Protein AF-A0A6L7QNF4-F1 (afdb_monomer_lite)

pLDDT: mean 81.64, std 12.86, range [49.91, 98.38]

Foldseek 3Di:
DVVVVVVVVVVVVVVVVVVVVCVVVVVVVCVPPVVPDDDPPPPPPPPDDPPDPDDPVSVVVVVVVVVVLVVDDPVRNVVVDDDPPPVVVVVPPDPDPPDDDDDPDD

Sequence (106 aa):
MKRVSIYLLGAVIIVAAIFVYLFFRPDIAARVFFAAAPSPVEMNLRHVYNVPAADKKTVAIVAAANLFIDSLDDNQRQAATYRFTDNAQRSNWSNFPEGMVPRGGV

Secondary structure (DSSP, 8-state):
-HHHHHHHHHHHHHHHHHHHHHHT-HHHHHHHHS------------S----PPPPHHHHHHHHHHHHHHHTS-HHHHHHH---TT-HHHHTT---S-SS-PPPS--

Structure (mmCIF, N/CA/C/O backbone):
data_AF-A0A6L7QNF4-F1
#
_entry.id   AF-A0A6L7QNF4-F1
#
loop_
_atom_site.group_PDB
_atom_site.id
_atom_site.type_symbol
_atom_site.label_atom_id
_atom_site.label_alt_id
_atom_site.label_comp_id
_atom_site.label_asym_id
_atom_site.label_entity_id
_atom_site.label_seq_id
_atom_site.pdbx_PDB_ins_code
_atom_site.Cartn_x
_atom_site.Cartn_y
_atom_site.Cartn_z
_atom_site.occupancy
_atom_site.B_iso_or_equiv
_atom_site.auth_seq_id
_atom_site.auth_comp_id
_atom_site.auth_asym_id
_atom_site.auth_atom_id
_atom_site.pdbx_PDB_model_num
ATOM 1 N N . MET A 1 1 ? 35.790 -1.854 -67.274 1.00 57.72 1 MET A N 1
ATOM 2 C CA . MET A 1 1 ? 35.450 -0.571 -66.609 1.00 57.72 1 MET A CA 1
ATOM 3 C C . MET A 1 1 ? 33.945 -0.322 -66.447 1.00 57.72 1 MET A C 1
ATOM 5 O O . MET A 1 1 ? 33.529 -0.085 -65.324 1.00 57.72 1 MET A O 1
ATOM 9 N N . LYS A 1 2 ? 33.099 -0.426 -67.489 1.00 57.25 2 LYS A N 1
ATOM 10 C CA . LYS A 1 2 ? 31.652 -0.099 -67.386 1.00 57.25 2 LYS A CA 1
ATOM 11 C C . LYS A 1 2 ? 30.849 -0.969 -66.398 1.00 57.25 2 LYS A C 1
ATOM 13 O O . LYS A 1 2 ? 30.016 -0.449 -65.674 1.00 57.25 2 LYS A O 1
ATOM 18 N N . ARG A 1 3 ? 31.135 -2.275 -66.307 1.00 57.88 3 ARG A N 1
ATOM 19 C CA . ARG A 1 3 ? 30.440 -3.193 -65.377 1.00 57.88 3 ARG A CA 1
ATOM 20 C C . ARG A 1 3 ? 30.730 -2.884 -63.904 1.00 57.88 3 ARG A C 1
ATOM 22 O O . ARG A 1 3 ? 29.804 -2.807 -63.115 1.00 57.88 3 ARG A O 1
ATOM 29 N N . VAL A 1 4 ? 31.994 -2.622 -63.560 1.00 62.44 4 VAL A N 1
ATOM 30 C CA . VAL A 1 4 ? 32.410 -2.221 -62.200 1.00 62.44 4 VAL A CA 1
ATOM 31 C C . VAL A 1 4 ? 31.733 -0.908 -61.783 1.00 62.44 4 VAL A C 1
ATOM 33 O O . VAL A 1 4 ? 31.276 -0.786 -60.654 1.00 62.44 4 VAL A O 1
ATOM 36 N N . SER A 1 5 ? 31.579 0.035 -62.718 1.00 69.31 5 SER A N 1
ATOM 37 C CA . SER A 1 5 ? 30.868 1.300 -62.490 1.00 69.31 5 SER A CA 1
ATOM 38 C C . SER A 1 5 ? 29.359 1.120 -62.261 1.00 69.31 5 SER A C 1
ATOM 40 O O . SER A 1 5 ? 28.803 1.807 -61.411 1.00 69.31 5 SER A O 1
ATOM 42 N N . ILE A 1 6 ? 28.708 0.172 -62.943 1.00 74.69 6 ILE A N 1
ATOM 43 C CA . ILE A 1 6 ? 27.282 -0.140 -62.732 1.00 74.69 6 ILE A CA 1
ATOM 44 C C . ILE A 1 6 ? 27.056 -0.786 -61.359 1.00 74.69 6 ILE A C 1
ATOM 46 O O . ILE A 1 6 ? 26.113 -0.421 -60.662 1.00 74.69 6 ILE A O 1
ATOM 50 N N . TYR A 1 7 ? 27.938 -1.696 -60.934 1.00 78.44 7 TYR A N 1
ATOM 51 C CA . TYR A 1 7 ? 27.847 -2.306 -59.604 1.00 78.44 7 TYR A CA 1
ATOM 52 C C .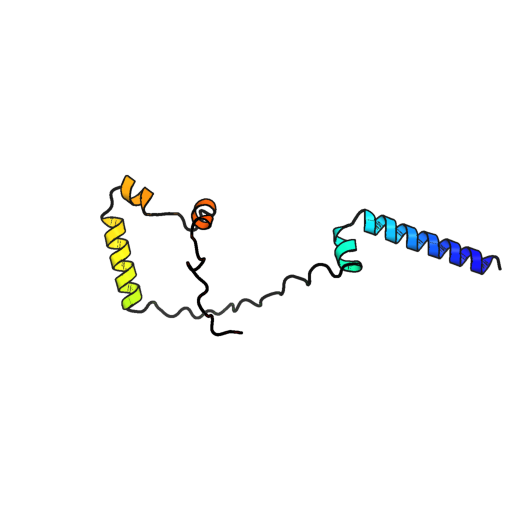 TYR A 1 7 ? 28.099 -1.295 -58.480 1.00 78.44 7 TYR A C 1
ATOM 54 O O . TYR A 1 7 ? 27.387 -1.312 -57.480 1.00 78.44 7 TYR A O 1
ATOM 62 N N . LEU A 1 8 ? 29.054 -0.378 -58.665 1.00 78.38 8 LEU A N 1
ATOM 63 C CA . LEU A 1 8 ? 29.293 0.724 -57.729 1.00 78.38 8 LEU A CA 1
ATOM 64 C C . LEU A 1 8 ? 28.082 1.657 -57.626 1.00 78.38 8 LEU A C 1
ATOM 66 O O . LEU A 1 8 ? 27.674 2.002 -56.522 1.00 78.38 8 LEU A O 1
ATOM 70 N N . LEU A 1 9 ? 27.470 2.018 -58.756 1.00 79.75 9 LEU A N 1
ATOM 71 C CA . LEU A 1 9 ? 26.273 2.859 -58.768 1.00 79.75 9 LEU A CA 1
ATOM 72 C C . LEU A 1 9 ? 25.091 2.166 -58.069 1.00 79.75 9 LEU A C 1
ATOM 74 O O . LEU A 1 9 ? 24.401 2.788 -57.265 1.00 79.75 9 LEU A O 1
ATOM 78 N N . GLY A 1 10 ? 24.900 0.867 -58.316 1.00 83.38 10 GLY A N 1
ATOM 79 C CA . GLY A 1 10 ? 23.884 0.065 -57.631 1.00 83.38 10 GLY A CA 1
ATOM 80 C C . GLY A 1 10 ? 24.110 -0.008 -56.119 1.00 83.38 10 GLY A C 1
ATOM 81 O O . GLY A 1 10 ? 23.170 0.178 -55.349 1.00 83.38 10 GLY A O 1
ATOM 82 N N . ALA A 1 11 ? 25.357 -0.197 -55.681 1.00 84.50 11 ALA A N 1
ATOM 83 C CA . ALA A 1 11 ? 25.702 -0.223 -54.261 1.00 84.50 11 ALA A CA 1
ATOM 84 C C . ALA A 1 11 ? 25.420 1.122 -53.570 1.00 84.50 11 ALA A C 1
ATOM 86 O O . ALA A 1 11 ? 24.855 1.142 -52.478 1.00 84.50 11 ALA A O 1
ATOM 87 N N . VAL A 1 12 ? 25.739 2.246 -54.220 1.00 87.69 12 VAL A N 1
ATOM 88 C CA . VAL A 1 12 ? 25.469 3.590 -53.679 1.00 87.69 12 VAL A CA 1
ATOM 89 C C . VAL A 1 12 ? 23.969 3.833 -53.508 1.00 87.69 12 VAL A C 1
ATOM 91 O O . VAL A 1 12 ? 23.553 4.353 -52.474 1.00 87.69 12 VAL A O 1
ATOM 94 N N . ILE A 1 13 ? 23.148 3.413 -54.473 1.00 89.44 13 ILE A N 1
ATOM 95 C CA . ILE A 1 13 ? 21.685 3.555 -54.391 1.00 89.44 13 ILE A CA 1
ATOM 96 C C . ILE A 1 13 ? 21.123 2.736 -53.224 1.00 89.44 13 ILE A C 1
ATOM 98 O O . ILE A 1 13 ? 20.284 3.233 -52.474 1.00 89.44 13 ILE A O 1
ATOM 102 N N . ILE A 1 14 ? 21.608 1.508 -53.035 1.00 89.56 14 ILE A N 1
ATOM 103 C CA . ILE A 1 14 ? 21.170 0.641 -51.934 1.00 89.56 14 ILE A CA 1
ATOM 104 C C . ILE A 1 14 ? 21.540 1.261 -50.583 1.00 89.56 14 ILE A C 1
ATOM 106 O O . ILE A 1 14 ? 20.695 1.342 -49.694 1.00 89.56 14 ILE A O 1
ATOM 110 N N . VAL A 1 15 ? 22.771 1.754 -50.437 1.00 88.31 15 VAL A N 1
ATOM 111 C CA . VAL A 1 15 ? 23.215 2.416 -49.202 1.00 88.31 15 VAL A CA 1
ATOM 112 C C . VAL A 1 15 ? 22.381 3.670 -48.930 1.00 88.31 15 VAL A C 1
ATOM 114 O O . VAL A 1 15 ? 21.894 3.844 -47.815 1.00 88.31 15 VAL A O 1
ATOM 117 N N . ALA A 1 16 ? 22.135 4.506 -49.942 1.00 90.12 16 ALA A N 1
ATOM 118 C CA . ALA A 1 16 ? 21.300 5.696 -49.797 1.00 90.12 16 ALA A CA 1
ATOM 119 C C . ALA A 1 16 ? 19.858 5.351 -49.382 1.00 90.12 16 ALA A C 1
ATOM 121 O O . ALA A 1 16 ? 19.308 5.992 -48.489 1.00 90.12 16 ALA A O 1
ATOM 122 N N . ALA A 1 17 ? 19.264 4.306 -49.965 1.00 91.62 17 ALA A N 1
ATOM 123 C CA . ALA A 1 17 ? 17.927 3.843 -49.597 1.00 91.62 17 ALA A CA 1
ATOM 124 C C . ALA A 1 17 ? 17.862 3.342 -48.143 1.00 91.62 17 ALA A C 1
ATOM 126 O O . ALA A 1 17 ? 16.904 3.650 -47.433 1.00 91.62 17 ALA A O 1
ATOM 127 N N . ILE A 1 18 ? 18.897 2.634 -47.675 1.00 89.19 18 ILE A N 1
ATOM 128 C CA . ILE A 1 18 ? 19.015 2.202 -46.274 1.00 89.19 18 ILE A CA 1
ATOM 129 C C . ILE A 1 18 ? 19.091 3.420 -45.345 1.00 89.19 18 ILE A C 1
ATOM 131 O O . ILE A 1 18 ? 18.381 3.467 -44.342 1.00 89.19 18 ILE A O 1
ATOM 135 N N . PHE A 1 19 ? 19.891 4.432 -45.690 1.00 86.62 19 PHE A N 1
ATOM 136 C CA . PHE A 1 19 ? 19.995 5.657 -44.894 1.00 86.62 19 PHE A CA 1
ATOM 137 C C . PHE A 1 19 ? 18.677 6.435 -44.831 1.00 86.62 19 PHE A C 1
ATOM 139 O O . PHE A 1 19 ? 18.282 6.864 -43.748 1.00 86.62 19 PHE A O 1
ATOM 146 N N . VAL A 1 20 ? 17.962 6.571 -45.952 1.00 90.69 20 VAL A N 1
ATOM 147 C CA . VAL A 1 20 ? 16.639 7.216 -45.979 1.00 90.69 20 VAL A CA 1
ATOM 148 C C . VAL A 1 20 ? 15.640 6.437 -45.121 1.00 90.69 20 VAL A C 1
ATOM 150 O O . VAL A 1 20 ? 14.937 7.031 -44.307 1.00 90.69 20 VAL A O 1
ATOM 153 N N . TYR A 1 21 ? 15.606 5.108 -45.237 1.00 87.50 21 TYR A N 1
ATOM 154 C CA . TYR A 1 21 ? 14.723 4.273 -44.423 1.00 87.50 21 TYR A CA 1
ATOM 155 C C . TYR A 1 21 ? 15.003 4.422 -42.919 1.00 87.50 21 TYR A C 1
ATOM 157 O O . TYR A 1 21 ? 14.071 4.568 -42.129 1.00 87.50 21 TYR A O 1
ATOM 165 N N . LEU A 1 22 ? 16.279 4.444 -42.521 1.00 85.38 22 LEU A N 1
ATOM 166 C CA . LEU A 1 22 ? 16.684 4.617 -41.123 1.00 85.38 22 LEU A CA 1
ATOM 167 C C . LEU A 1 22 ? 16.416 6.040 -40.605 1.00 85.38 22 LEU A C 1
ATOM 169 O O . LEU A 1 22 ? 16.052 6.193 -39.442 1.00 85.38 22 LEU A O 1
ATOM 173 N N . PHE A 1 23 ? 16.500 7.068 -41.456 1.00 84.94 23 PHE A N 1
ATOM 174 C CA . PHE A 1 23 ? 16.145 8.446 -41.095 1.00 84.94 23 PHE A CA 1
ATOM 175 C C . PHE A 1 23 ? 14.664 8.586 -40.704 1.00 84.94 23 PHE A C 1
ATOM 177 O O . PHE A 1 23 ? 14.344 9.243 -39.716 1.00 84.94 23 PHE A O 1
ATOM 184 N N . PHE A 1 24 ? 13.759 7.916 -41.425 1.00 87.31 24 PHE A N 1
ATOM 185 C CA . PHE A 1 24 ? 12.324 7.899 -41.099 1.00 87.31 24 PHE A CA 1
ATOM 186 C C . PHE A 1 24 ? 11.943 6.873 -40.012 1.00 87.31 24 PHE A C 1
ATOM 188 O O . PHE A 1 24 ? 10.784 6.819 -39.599 1.00 87.31 24 PHE A O 1
ATOM 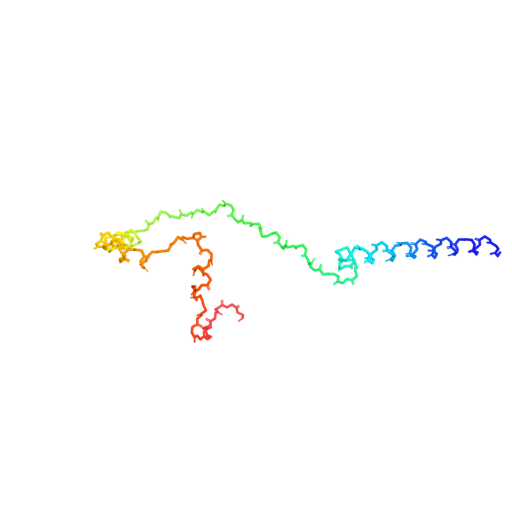195 N N . ARG A 1 25 ? 12.899 6.069 -39.525 1.00 84.56 25 ARG A N 1
ATOM 196 C CA . ARG A 1 25 ? 12.719 5.058 -38.468 1.00 84.56 25 ARG A CA 1
ATOM 197 C C . ARG A 1 25 ? 13.736 5.259 -37.341 1.00 84.56 25 ARG A C 1
ATOM 199 O O . ARG A 1 25 ? 14.635 4.428 -37.166 1.00 84.56 25 ARG A O 1
ATOM 206 N N . PRO A 1 26 ? 13.602 6.346 -36.553 1.00 76.62 26 PRO A N 1
ATOM 207 C CA . PRO A 1 26 ? 14.540 6.662 -35.476 1.00 76.62 26 PRO A CA 1
ATOM 208 C C . PRO A 1 26 ? 14.606 5.558 -34.407 1.00 76.62 26 PRO A C 1
ATOM 210 O O . PRO A 1 26 ? 15.644 5.388 -33.773 1.00 76.62 26 PRO A O 1
ATOM 213 N N . ASP A 1 27 ? 13.544 4.758 -34.255 1.00 77.00 27 ASP A N 1
ATOM 214 C CA . ASP A 1 27 ? 13.487 3.573 -33.392 1.00 77.00 27 ASP A CA 1
ATOM 215 C C . ASP A 1 27 ? 14.481 2.479 -33.814 1.00 77.00 27 ASP A C 1
ATOM 217 O O . ASP A 1 27 ? 15.156 1.882 -32.975 1.00 77.00 27 ASP A O 1
ATOM 221 N N . ILE A 1 28 ? 14.596 2.229 -35.119 1.00 76.81 28 ILE A N 1
ATOM 222 C CA . ILE A 1 28 ? 15.525 1.242 -35.676 1.00 76.81 28 ILE A CA 1
ATOM 223 C C . ILE A 1 28 ? 16.933 1.838 -35.740 1.00 76.81 28 ILE A C 1
ATOM 225 O O . ILE A 1 28 ? 17.892 1.168 -35.359 1.00 76.81 28 ILE A O 1
ATOM 229 N N . ALA A 1 29 ? 17.069 3.100 -36.158 1.00 79.44 29 ALA A N 1
ATOM 230 C CA . ALA A 1 29 ? 18.358 3.789 -36.207 1.00 79.44 29 ALA A CA 1
ATOM 231 C C . ALA A 1 29 ? 19.045 3.845 -34.831 1.00 79.44 29 ALA A C 1
ATOM 233 O O . ALA A 1 29 ? 20.243 3.577 -34.737 1.00 79.44 29 ALA A O 1
ATOM 234 N N . ALA A 1 30 ? 18.293 4.102 -33.755 1.00 74.88 30 ALA A N 1
ATOM 235 C CA . ALA A 1 30 ? 18.806 4.075 -32.384 1.00 74.88 30 ALA A CA 1
ATOM 236 C C . ALA A 1 30 ? 19.367 2.696 -31.982 1.00 74.88 30 ALA A C 1
ATOM 238 O O . ALA A 1 30 ? 20.410 2.609 -31.332 1.00 74.88 30 ALA A O 1
ATOM 239 N N . ARG A 1 31 ? 18.717 1.610 -32.420 1.00 72.81 31 ARG A N 1
ATOM 240 C CA . ARG A 1 31 ? 19.153 0.228 -32.150 1.00 72.81 31 ARG A CA 1
ATOM 241 C C . ARG A 1 31 ? 20.375 -0.177 -32.973 1.00 72.81 31 ARG A C 1
ATOM 243 O O . ARG A 1 31 ? 21.265 -0.834 -32.447 1.00 72.81 31 ARG A O 1
ATOM 250 N N . VAL A 1 32 ? 20.415 0.213 -34.249 1.00 72.88 32 VAL A N 1
ATOM 251 C CA . VAL A 1 32 ? 21.475 -0.170 -35.199 1.00 72.88 32 VAL A CA 1
ATOM 252 C C . VAL A 1 32 ? 22.762 0.627 -34.978 1.00 72.88 32 VAL A C 1
ATOM 254 O O . VAL A 1 32 ? 23.842 0.048 -35.037 1.00 72.88 32 VAL A O 1
ATOM 257 N N . PHE A 1 33 ? 22.668 1.935 -34.717 1.00 72.75 33 PHE A N 1
ATOM 258 C CA . PHE A 1 33 ? 23.845 2.813 -34.651 1.00 72.75 33 PHE A CA 1
ATOM 259 C C . PHE A 1 33 ? 24.306 3.151 -33.234 1.00 72.75 33 PHE A C 1
ATOM 261 O O . PHE A 1 33 ? 25.494 3.381 -33.029 1.00 72.75 33 PHE A O 1
ATOM 268 N N . PHE A 1 34 ? 23.393 3.196 -32.262 1.00 68.06 34 PHE A N 1
ATOM 269 C CA . PHE A 1 34 ? 23.695 3.721 -30.925 1.00 68.06 34 PHE A CA 1
ATOM 270 C C . PHE A 1 34 ? 23.633 2.666 -29.819 1.00 68.06 34 PHE A C 1
ATOM 272 O O . PHE A 1 34 ? 23.785 3.020 -28.653 1.00 68.06 34 PHE A O 1
ATOM 279 N N . ALA A 1 35 ? 23.393 1.390 -30.162 1.00 64.62 35 ALA A N 1
ATOM 280 C CA . ALA A 1 35 ? 23.160 0.307 -29.198 1.00 64.62 35 ALA A CA 1
ATOM 281 C C . ALA A 1 35 ? 22.169 0.715 -28.083 1.00 64.62 35 ALA A C 1
ATOM 283 O O . ALA A 1 35 ? 22.279 0.282 -26.934 1.00 64.62 35 ALA A O 1
ATOM 284 N N . ALA A 1 36 ? 21.229 1.610 -28.411 1.00 61.38 36 ALA A N 1
ATOM 285 C CA . ALA A 1 36 ? 20.390 2.256 -27.423 1.00 61.38 36 ALA A CA 1
ATOM 286 C C . ALA A 1 36 ? 19.295 1.287 -26.971 1.00 61.38 36 ALA A C 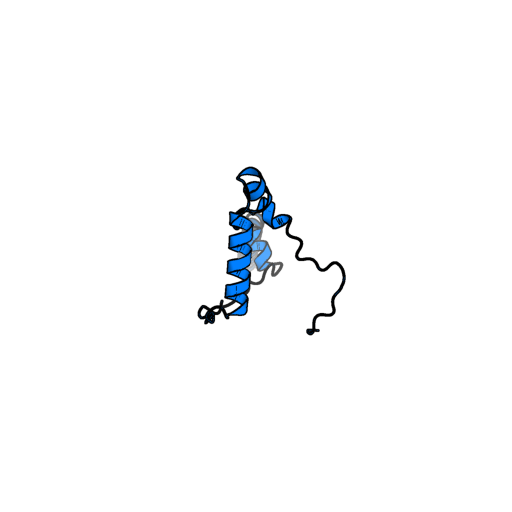1
ATOM 288 O O . ALA A 1 36 ? 18.429 0.887 -27.751 1.00 61.38 36 ALA A O 1
ATOM 289 N N . ALA A 1 37 ? 19.378 0.990 -25.674 1.00 56.72 37 ALA A N 1
ATOM 290 C CA . ALA A 1 37 ? 18.620 0.045 -24.870 1.00 56.72 37 ALA A CA 1
ATOM 291 C C . ALA A 1 37 ? 18.968 -1.431 -25.150 1.00 56.72 37 ALA A C 1
ATOM 293 O O . ALA A 1 37 ? 18.501 -1.987 -26.149 1.00 56.72 37 ALA A O 1
ATOM 294 N N . PRO A 1 38 ? 19.689 -2.128 -24.237 1.00 57.56 38 PRO A N 1
ATOM 295 C CA . PRO A 1 38 ? 19.428 -3.556 -24.097 1.00 57.56 38 PRO A CA 1
ATOM 296 C C . PRO A 1 38 ? 17.909 -3.733 -23.997 1.00 57.56 38 PRO A C 1
ATOM 298 O O . PRO A 1 38 ? 17.227 -2.913 -23.370 1.00 57.56 38 PRO A O 1
ATOM 301 N N . SER A 1 39 ? 17.371 -4.778 -24.631 1.00 61.12 39 SER A N 1
ATOM 302 C CA . SER A 1 39 ? 16.022 -5.247 -24.311 1.00 61.12 39 SER A CA 1
ATOM 303 C C . SER A 1 39 ? 15.864 -5.187 -22.791 1.00 61.12 39 SER A C 1
ATOM 305 O O . SER A 1 39 ? 16.809 -5.623 -22.116 1.00 61.12 39 SER A O 1
ATOM 307 N N . PRO A 1 40 ? 14.765 -4.617 -22.250 1.00 60.72 40 PRO A N 1
ATOM 308 C CA . PRO A 1 40 ? 14.532 -4.615 -20.813 1.00 60.72 40 PRO A CA 1
ATOM 309 C C . PRO A 1 40 ? 14.912 -5.990 -20.295 1.00 60.72 40 PRO A C 1
ATOM 311 O O . PRO A 1 40 ? 14.442 -6.980 -20.857 1.00 60.72 40 PRO A O 1
ATOM 314 N N . VAL A 1 41 ? 15.856 -6.054 -19.352 1.00 67.88 41 VAL A N 1
ATOM 315 C CA . VAL A 1 41 ? 16.273 -7.337 -18.791 1.00 67.88 41 VAL A CA 1
ATOM 316 C C . VAL A 1 41 ? 14.987 -7.996 -18.330 1.00 67.88 41 VAL A C 1
ATOM 318 O O . VAL A 1 41 ? 14.326 -7.472 -17.431 1.00 67.88 41 VAL A O 1
ATOM 321 N N . GLU A 1 42 ? 14.590 -9.078 -19.001 1.00 63.62 42 GLU A N 1
ATOM 322 C CA . GLU A 1 42 ? 13.461 -9.884 -18.575 1.00 63.62 42 GLU A CA 1
ATOM 323 C C . GLU A 1 42 ? 13.861 -10.454 -17.222 1.00 63.62 42 GLU A C 1
ATOM 325 O O . GLU A 1 42 ? 14.565 -11.457 -17.105 1.00 63.62 42 GLU A O 1
ATOM 330 N N . MET A 1 43 ? 13.481 -9.741 -16.165 1.00 62.12 43 MET A N 1
ATOM 331 C CA . MET A 1 43 ? 13.569 -10.259 -14.821 1.00 62.12 43 MET A CA 1
ATOM 332 C C . MET A 1 43 ? 12.593 -11.419 -14.795 1.00 62.12 43 MET A C 1
ATOM 334 O O . MET A 1 43 ? 11.381 -11.214 -14.834 1.00 62.12 43 MET A O 1
ATOM 338 N N . ASN A 1 44 ? 13.124 -12.638 -14.781 1.00 66.75 44 ASN A N 1
ATOM 339 C CA . ASN A 1 44 ? 12.327 -13.828 -14.566 1.00 66.75 44 ASN A CA 1
ATOM 340 C C . ASN A 1 44 ? 11.759 -13.717 -13.147 1.00 66.75 44 ASN A C 1
ATOM 342 O O . ASN A 1 44 ? 12.423 -14.054 -12.162 1.00 66.75 44 ASN A O 1
ATOM 346 N N . LEU A 1 45 ? 10.580 -13.097 -13.036 1.00 70.31 45 LEU A N 1
ATOM 347 C CA . LEU A 1 45 ? 9.906 -12.891 -11.768 1.00 70.31 45 LEU A CA 1
ATOM 348 C C . LEU A 1 45 ? 9.754 -14.275 -11.150 1.00 70.31 45 LEU A C 1
ATOM 350 O O . LEU A 1 45 ? 9.274 -15.206 -11.793 1.00 70.31 45 LEU A O 1
ATOM 354 N N . ARG A 1 46 ? 10.212 -14.457 -9.914 1.00 69.00 46 ARG A N 1
ATOM 355 C CA . ARG A 1 46 ? 10.006 -15.725 -9.221 1.00 69.00 46 ARG A CA 1
ATOM 356 C C . ARG A 1 46 ? 8.500 -15.867 -8.991 1.00 69.00 46 ARG A C 1
ATOM 358 O O . ARG A 1 46 ? 7.961 -15.293 -8.055 1.00 69.00 46 ARG A O 1
ATOM 365 N N . HIS A 1 47 ? 7.833 -16.633 -9.849 1.00 68.81 47 HIS A N 1
ATOM 366 C CA . HIS A 1 47 ? 6.380 -16.850 -9.828 1.00 68.81 47 HIS A CA 1
ATOM 367 C C . HIS A 1 47 ? 5.909 -17.624 -8.587 1.00 68.81 47 HIS A C 1
ATOM 369 O O . HIS A 1 47 ? 4.715 -17.734 -8.332 1.00 68.81 47 HIS A O 1
ATOM 375 N N . VAL A 1 48 ? 6.849 -18.147 -7.800 1.00 64.12 48 VAL A N 1
ATOM 376 C CA . VAL A 1 48 ? 6.584 -18.903 -6.580 1.00 64.12 48 VAL A CA 1
ATOM 377 C C . VAL A 1 48 ? 7.157 -18.131 -5.396 1.00 64.12 48 VAL A C 1
ATOM 379 O O . VAL A 1 48 ? 8.190 -18.484 -4.825 1.00 64.12 48 VAL A O 1
ATOM 382 N N . TYR A 1 49 ? 6.508 -17.022 -5.049 1.00 70.44 49 TYR A N 1
ATOM 383 C CA . TYR A 1 49 ? 6.643 -16.482 -3.703 1.00 70.44 49 TYR A CA 1
ATOM 384 C C . TYR A 1 49 ? 5.766 -17.334 -2.788 1.00 70.44 49 TYR A C 1
ATOM 386 O O . TYR A 1 49 ? 4.543 -17.220 -2.807 1.00 70.44 49 TYR A O 1
ATOM 394 N N . ASN A 1 50 ? 6.389 -18.211 -1.998 1.00 78.69 50 ASN A N 1
ATOM 395 C CA . ASN A 1 50 ? 5.702 -18.817 -0.864 1.00 78.69 50 ASN A CA 1
ATOM 396 C C . ASN A 1 50 ? 5.526 -17.722 0.189 1.00 78.69 50 ASN A C 1
ATOM 398 O O . ASN A 1 50 ? 6.451 -17.446 0.953 1.00 78.69 50 ASN A O 1
ATOM 402 N N . VAL A 1 51 ? 4.386 -17.035 0.155 1.00 81.38 51 VAL A N 1
ATOM 403 C CA . VAL A 1 51 ? 4.042 -16.035 1.164 1.00 81.38 51 VAL A CA 1
ATOM 404 C C . VAL A 1 51 ? 3.695 -16.806 2.436 1.00 81.38 51 VAL A C 1
ATOM 406 O O . VAL A 1 51 ? 2.682 -17.508 2.448 1.00 81.38 51 VAL A O 1
ATOM 409 N N . PRO A 1 52 ? 4.529 -16.746 3.490 1.00 84.88 52 PRO A N 1
ATOM 410 C CA . PRO A 1 52 ? 4.206 -17.428 4.730 1.00 84.88 52 PRO A CA 1
ATOM 411 C C . PRO A 1 52 ? 2.916 -16.838 5.303 1.00 84.88 52 PRO A C 1
ATOM 413 O O . PRO A 1 52 ? 2.611 -15.660 5.099 1.00 84.88 52 PRO A O 1
ATOM 416 N N . ALA A 1 53 ? 2.163 -17.654 6.040 1.00 90.50 53 ALA A N 1
ATOM 417 C CA . ALA A 1 53 ? 1.033 -17.141 6.799 1.00 90.50 53 ALA A CA 1
ATOM 418 C C . ALA A 1 53 ? 1.499 -15.995 7.712 1.00 90.50 53 ALA A C 1
ATOM 420 O O . ALA A 1 53 ? 2.598 -16.045 8.272 1.00 90.50 53 ALA A O 1
ATOM 421 N N . ALA A 1 54 ? 0.656 -14.970 7.854 1.00 92.88 54 ALA A N 1
ATOM 422 C CA . ALA A 1 54 ? 0.925 -13.863 8.759 1.00 92.88 54 ALA A CA 1
ATOM 423 C C . ALA A 1 54 ? 1.169 -14.395 10.177 1.00 92.88 54 ALA A C 1
ATOM 425 O O . ALA A 1 54 ? 0.408 -15.226 10.681 1.00 92.88 54 ALA A O 1
ATOM 426 N N . ASP A 1 55 ? 2.231 -13.921 10.825 1.00 95.81 55 ASP A N 1
ATOM 427 C CA . ASP A 1 55 ? 2.509 -14.311 12.200 1.00 95.81 55 ASP A CA 1
ATOM 428 C C . ASP A 1 55 ? 1.548 -13.613 13.183 1.00 95.81 55 ASP A C 1
ATOM 430 O O . ASP A 1 55 ? 0.780 -12.710 12.836 1.00 95.81 55 ASP A O 1
ATOM 434 N N . LYS A 1 56 ? 1.595 -14.020 14.456 1.00 97.44 56 LYS A N 1
ATOM 435 C CA . LYS A 1 56 ? 0.723 -13.455 15.498 1.00 97.44 56 LYS A CA 1
ATOM 436 C C . LYS A 1 56 ? 0.903 -11.943 15.679 1.00 97.44 56 LYS A C 1
ATOM 438 O O . LYS A 1 56 ? -0.057 -11.270 16.046 1.00 97.44 56 LYS A O 1
ATOM 443 N N . LYS A 1 57 ? 2.107 -11.407 15.449 1.00 97.38 57 LYS A N 1
ATOM 444 C CA . LYS A 1 57 ? 2.383 -9.971 15.585 1.00 97.38 57 LYS A CA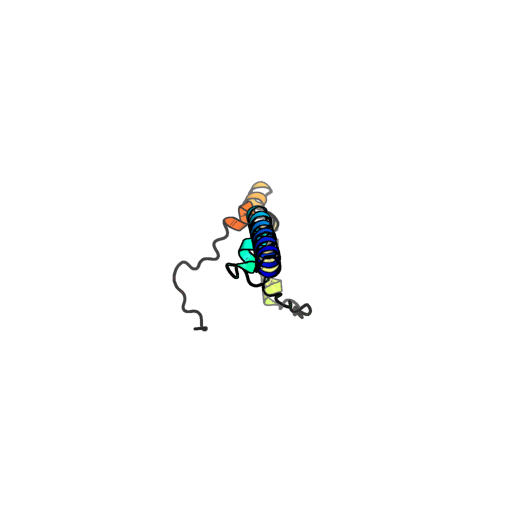 1
ATOM 445 C C . LYS A 1 57 ? 1.751 -9.206 14.432 1.00 97.38 57 LYS A C 1
ATOM 447 O O . LYS A 1 57 ? 1.061 -8.223 14.684 1.00 97.38 57 LYS A O 1
ATOM 452 N N . THR A 1 58 ? 1.923 -9.677 13.196 1.00 96.44 58 THR A N 1
ATOM 453 C CA . THR A 1 58 ? 1.257 -9.107 12.019 1.00 96.44 58 THR A CA 1
ATOM 454 C C . THR A 1 58 ? -0.255 -9.091 12.214 1.00 96.44 58 THR A C 1
ATOM 456 O O . THR A 1 58 ? -0.879 -8.052 12.014 1.00 96.44 58 THR A O 1
ATOM 459 N N . VAL A 1 59 ? -0.840 -10.199 12.679 1.00 97.56 59 VAL A N 1
ATOM 460 C CA . VAL A 1 59 ? -2.283 -10.280 12.954 1.00 97.56 59 VAL A CA 1
ATOM 461 C C . VAL A 1 59 ? -2.716 -9.248 14.001 1.00 97.56 59 VAL A C 1
ATOM 463 O O . VAL A 1 59 ? -3.699 -8.543 13.785 1.00 97.56 59 VAL A O 1
ATOM 466 N N . ALA A 1 60 ? -1.975 -9.110 15.104 1.00 97.12 60 ALA A N 1
ATOM 467 C CA . ALA A 1 60 ? -2.298 -8.143 16.153 1.00 97.12 60 ALA A CA 1
ATOM 468 C C . ALA A 1 60 ? -2.218 -6.685 15.664 1.00 97.12 60 ALA A C 1
ATOM 470 O O . ALA A 1 60 ? -3.093 -5.882 15.982 1.00 97.12 60 ALA A O 1
ATOM 471 N N . ILE A 1 61 ? -1.203 -6.351 14.861 1.00 97.44 61 ILE A N 1
ATOM 472 C CA . ILE A 1 61 ? -1.037 -5.011 14.280 1.00 97.44 61 ILE A CA 1
ATOM 473 C C . ILE A 1 61 ? -2.191 -4.693 13.325 1.00 97.44 61 ILE A C 1
ATOM 475 O O . ILE A 1 61 ? -2.776 -3.615 13.416 1.00 97.44 61 ILE A O 1
ATOM 479 N N . VAL A 1 62 ? -2.554 -5.633 12.445 1.00 96.62 62 VAL A N 1
ATOM 480 C CA . VAL A 1 62 ?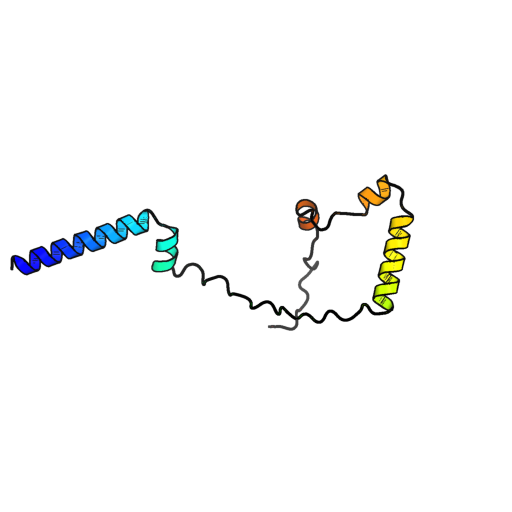 -3.680 -5.461 11.513 1.00 96.62 62 VAL A CA 1
ATOM 481 C C . VAL A 1 62 ? -4.992 -5.279 12.274 1.00 96.62 62 VAL A C 1
ATOM 483 O O . VAL A 1 62 ? -5.771 -4.389 11.944 1.00 96.62 62 VAL A O 1
ATOM 486 N N . ALA A 1 63 ? -5.223 -6.069 13.325 1.00 98.06 63 ALA A N 1
ATOM 487 C CA . ALA A 1 63 ? -6.415 -5.932 14.157 1.00 98.06 63 ALA A CA 1
ATOM 488 C C . ALA A 1 63 ? -6.494 -4.549 14.826 1.00 98.06 63 ALA A C 1
ATOM 490 O O . ALA A 1 63 ? -7.540 -3.906 14.772 1.00 98.06 63 ALA A O 1
ATOM 491 N N . ALA A 1 64 ? -5.392 -4.061 15.402 1.00 98.38 64 ALA A N 1
ATOM 492 C CA . ALA A 1 64 ? -5.343 -2.737 16.020 1.00 98.38 64 ALA A CA 1
ATOM 493 C C . ALA A 1 64 ? -5.562 -1.604 15.001 1.00 98.38 64 ALA A C 1
ATOM 495 O O . ALA A 1 64 ? -6.297 -0.660 15.285 1.00 98.38 64 ALA A O 1
ATOM 496 N N . ALA A 1 65 ? -4.970 -1.711 13.807 1.00 97.19 65 ALA A N 1
ATOM 497 C CA . ALA A 1 65 ? -5.168 -0.738 12.735 1.00 97.19 65 ALA A CA 1
ATOM 498 C C . ALA A 1 65 ? -6.633 -0.681 12.278 1.00 97.19 65 ALA A C 1
ATOM 500 O O . ALA A 1 65 ? -7.183 0.408 12.127 1.00 97.19 65 ALA A O 1
ATOM 501 N N . ASN A 1 66 ? -7.282 -1.839 12.120 1.00 96.94 66 ASN A N 1
ATOM 502 C CA . ASN A 1 66 ? -8.698 -1.899 11.762 1.00 96.94 66 ASN A CA 1
ATOM 503 C C . ASN A 1 66 ? -9.581 -1.304 12.864 1.00 96.94 66 ASN A C 1
ATOM 505 O O . ASN A 1 66 ? -10.434 -0.481 12.560 1.00 96.94 66 ASN A O 1
ATOM 509 N N . LEU A 1 67 ? -9.321 -1.623 14.138 1.00 98.31 67 LEU A N 1
ATOM 510 C CA . LEU A 1 67 ? -10.044 -1.027 15.270 1.00 98.31 67 LEU A CA 1
ATOM 511 C C . LEU A 1 67 ? -9.927 0.502 15.299 1.00 98.31 67 LEU A C 1
ATOM 513 O O . LEU A 1 67 ? -10.912 1.190 15.554 1.00 98.31 67 LEU A O 1
ATOM 517 N N . PHE A 1 68 ? -8.734 1.037 15.026 1.00 97.50 68 PHE A N 1
ATOM 518 C CA . PHE A 1 68 ? -8.534 2.479 14.917 1.00 97.50 68 PHE A CA 1
ATOM 519 C C . PHE A 1 68 ? -9.359 3.065 13.771 1.00 97.50 68 PHE A C 1
ATOM 521 O O . PHE A 1 68 ? -10.130 3.991 14.003 1.00 97.50 68 PHE A O 1
ATOM 528 N N . ILE A 1 69 ? -9.235 2.506 12.563 1.00 97.19 69 ILE A N 1
ATOM 529 C CA . ILE A 1 69 ? -9.974 2.962 11.380 1.00 97.19 69 ILE A CA 1
ATOM 530 C C . ILE A 1 69 ? -11.486 2.914 11.641 1.00 97.19 69 ILE A C 1
ATOM 532 O O . ILE A 1 69 ? -12.189 3.856 11.290 1.00 97.19 69 ILE A O 1
ATOM 536 N N . ASP A 1 70 ? -11.976 1.873 12.313 1.00 97.31 70 ASP A N 1
ATOM 537 C CA . ASP A 1 70 ? -13.389 1.688 12.646 1.00 97.31 70 ASP A CA 1
ATOM 538 C C . ASP A 1 70 ? -13.916 2.676 13.686 1.00 97.31 70 ASP A C 1
ATOM 540 O O . ASP A 1 70 ? -15.104 2.990 13.662 1.00 97.31 70 ASP A O 1
ATOM 544 N N . SER A 1 71 ? -13.044 3.219 14.536 1.00 98.00 71 SER A N 1
ATOM 545 C CA . SER A 1 71 ? -13.406 4.262 15.503 1.00 98.00 71 SER A CA 1
ATOM 546 C C . SER A 1 71 ? -13.624 5.646 14.877 1.00 98.00 71 SER A C 1
ATOM 548 O O . SER A 1 71 ? -14.134 6.538 15.553 1.00 98.00 71 SER A O 1
ATOM 550 N N . LEU A 1 72 ? -13.237 5.833 13.610 1.00 98.38 72 LEU A N 1
ATOM 551 C CA . LEU A 1 72 ? -13.310 7.116 12.915 1.00 98.38 72 LEU A CA 1
ATOM 552 C C . LEU A 1 72 ? -14.694 7.359 12.309 1.00 98.38 72 LEU A C 1
ATOM 554 O O . LEU A 1 72 ? -15.284 6.452 11.704 1.00 98.38 72 LEU A O 1
ATOM 558 N N . ASP A 1 73 ? -15.148 8.612 12.389 1.00 98.06 73 ASP A N 1
ATOM 559 C CA . ASP A 1 73 ? -16.272 9.095 11.585 1.00 98.06 73 ASP A CA 1
ATOM 560 C C . ASP A 1 73 ? -15.914 9.153 10.086 1.00 98.06 73 ASP A C 1
ATOM 562 O O . ASP A 1 73 ? -14.763 8.955 9.687 1.00 98.06 73 ASP A O 1
ATOM 566 N N . ASP A 1 74 ? -16.906 9.416 9.234 1.00 97.38 74 ASP A N 1
ATOM 567 C CA . ASP A 1 74 ? -16.728 9.393 7.779 1.00 97.38 74 ASP A CA 1
ATOM 568 C C . ASP A 1 74 ? -15.679 10.403 7.286 1.00 97.38 74 ASP A C 1
ATOM 570 O O . ASP A 1 74 ? -14.852 10.072 6.431 1.00 97.38 74 ASP A O 1
ATOM 574 N N . ASN A 1 75 ? -15.660 11.613 7.854 1.00 97.25 75 ASN A N 1
ATOM 575 C CA . ASN A 1 75 ? -14.718 12.660 7.456 1.00 97.25 75 ASN A CA 1
ATOM 576 C C . ASN A 1 75 ? -13.292 12.299 7.891 1.00 97.25 75 ASN A C 1
ATOM 578 O O . ASN A 1 75 ? -12.336 12.433 7.123 1.00 97.25 75 ASN A O 1
ATOM 582 N N . GLN A 1 76 ? -13.144 11.802 9.118 1.00 97.44 76 GLN A N 1
ATOM 583 C CA . GLN A 1 76 ? -11.869 11.352 9.669 1.00 97.44 76 GLN A CA 1
ATOM 584 C C . GLN A 1 76 ? -11.315 10.152 8.896 1.00 97.44 76 GLN A C 1
ATOM 586 O O . GLN A 1 76 ? -10.133 10.126 8.546 1.00 97.44 76 GLN A O 1
ATOM 591 N N . ARG A 1 77 ? -12.166 9.173 8.575 1.00 96.69 77 ARG A N 1
ATOM 592 C CA . ARG A 1 77 ? -11.783 7.992 7.793 1.00 96.69 77 ARG A CA 1
ATOM 593 C C . ARG A 1 77 ? -11.348 8.371 6.384 1.00 96.69 77 ARG A C 1
ATOM 595 O O . ARG A 1 77 ? -10.356 7.826 5.894 1.00 96.69 77 ARG A O 1
ATOM 602 N N . GLN A 1 78 ? -12.048 9.309 5.747 1.00 93.06 78 GLN A N 1
ATOM 603 C CA . GLN A 1 78 ? -11.669 9.820 4.432 1.00 93.06 78 GLN A CA 1
ATOM 604 C C . GLN A 1 78 ? -10.297 10.507 4.459 1.00 93.06 78 GLN A C 1
ATOM 606 O O . GLN A 1 78 ? -9.518 10.336 3.527 1.00 93.06 78 GLN A O 1
ATOM 611 N N . ALA A 1 79 ? -9.972 11.235 5.529 1.00 92.31 79 ALA A N 1
ATOM 612 C CA . ALA A 1 79 ? -8.661 11.866 5.686 1.00 92.31 79 ALA A CA 1
ATOM 613 C C . ALA A 1 79 ? -7.532 10.860 5.997 1.00 92.31 79 ALA A C 1
ATOM 615 O O . ALA A 1 79 ? -6.379 11.083 5.623 1.00 92.31 79 ALA A O 1
ATOM 616 N N . ALA A 1 80 ? -7.851 9.761 6.685 1.00 91.50 80 ALA A N 1
ATOM 617 C CA . ALA A 1 80 ? -6.878 8.769 7.144 1.00 91.50 80 ALA A CA 1
ATOM 618 C C . ALA A 1 80 ? -6.604 7.633 6.141 1.00 91.50 80 ALA A C 1
ATOM 620 O O . ALA A 1 80 ? -5.639 6.887 6.316 1.00 91.50 80 ALA A O 1
ATOM 621 N N . THR A 1 81 ? -7.437 7.461 5.109 1.00 91.62 81 THR A N 1
ATOM 622 C CA . THR A 1 81 ? -7.338 6.331 4.174 1.00 91.62 81 THR A CA 1
ATOM 623 C C . THR A 1 81 ? -7.187 6.789 2.729 1.00 91.62 81 THR A C 1
ATOM 625 O O . THR A 1 81 ? -7.851 7.709 2.267 1.00 91.62 81 THR A O 1
ATOM 628 N N . TYR A 1 82 ? -6.325 6.096 1.983 1.00 89.19 82 TYR A N 1
ATOM 629 C CA . TYR A 1 82 ? -6.133 6.318 0.552 1.00 89.19 82 TYR A CA 1
ATOM 630 C C . TYR A 1 82 ? -6.249 4.998 -0.197 1.00 89.19 82 TYR A C 1
ATOM 632 O O . TYR A 1 82 ? -5.805 3.947 0.273 1.00 89.19 82 TYR A O 1
ATOM 640 N N . ARG A 1 83 ? -6.826 5.041 -1.400 1.00 89.19 83 ARG A N 1
ATOM 641 C CA . ARG A 1 83 ? -6.871 3.862 -2.267 1.00 89.19 83 ARG A CA 1
ATOM 642 C C . ARG A 1 83 ? -5.455 3.513 -2.710 1.00 89.19 83 ARG A C 1
ATOM 644 O O . ARG A 1 83 ? -4.755 4.349 -3.266 1.00 89.19 83 ARG A O 1
ATOM 651 N N . PHE A 1 84 ? -5.071 2.245 -2.591 1.00 86.56 84 PHE A N 1
ATOM 652 C CA . PHE A 1 84 ? -3.769 1.775 -3.081 1.00 86.56 84 PHE A CA 1
ATOM 653 C C . PHE A 1 84 ? -3.579 1.968 -4.601 1.00 86.56 84 PHE A C 1
ATOM 655 O O . PHE A 1 84 ? -2.461 2.037 -5.109 1.00 86.56 84 PHE A O 1
ATOM 662 N N . THR A 1 85 ? -4.676 2.080 -5.350 1.00 90.56 85 THR A N 1
ATOM 663 C CA . THR A 1 85 ? -4.656 2.355 -6.793 1.00 90.56 85 THR A CA 1
ATOM 664 C C . THR A 1 85 ? -4.574 3.846 -7.133 1.00 90.56 85 THR A C 1
ATOM 666 O O . THR A 1 85 ? -4.516 4.182 -8.312 1.00 90.56 85 THR A O 1
ATOM 669 N N . ASP A 1 86 ? -4.616 4.745 -6.146 1.00 91.50 86 ASP A N 1
ATOM 670 C CA . ASP A 1 86 ? -4.477 6.184 -6.370 1.00 91.50 86 ASP A CA 1
ATOM 671 C C . ASP A 1 86 ? -2.996 6.541 -6.553 1.00 91.50 86 ASP A C 1
ATOM 673 O O . ASP A 1 86 ? -2.239 6.732 -5.598 1.00 91.50 86 ASP A O 1
ATOM 677 N N . ASN A 1 87 ? -2.567 6.590 -7.813 1.00 86.31 87 ASN A N 1
ATOM 678 C CA . ASN A 1 87 ? -1.183 6.897 -8.159 1.00 86.31 87 ASN A CA 1
ATOM 679 C C . ASN A 1 87 ? -0.792 8.348 -7.838 1.00 86.31 87 ASN A C 1
ATOM 681 O O . ASN A 1 87 ? 0.383 8.589 -7.570 1.00 86.31 87 ASN A O 1
ATOM 685 N N . ALA A 1 88 ? -1.743 9.290 -7.834 1.00 89.69 88 ALA A N 1
ATOM 686 C CA . ALA A 1 88 ? -1.469 10.693 -7.520 1.00 89.69 88 ALA A CA 1
ATOM 687 C C . ALA A 1 88 ? -1.205 10.891 -6.021 1.00 89.69 88 ALA A C 1
ATOM 689 O O . ALA A 1 88 ? -0.356 11.689 -5.636 1.00 89.69 88 ALA A O 1
ATOM 690 N N . GLN A 1 89 ? -1.885 10.129 -5.164 1.00 87.50 89 GLN A N 1
ATOM 691 C CA . GLN A 1 89 ? -1.578 10.113 -3.732 1.00 87.50 89 GLN A CA 1
ATOM 692 C C . GLN A 1 89 ? -0.290 9.345 -3.434 1.00 87.50 89 GLN A C 1
ATOM 694 O O . GLN A 1 89 ? 0.546 9.801 -2.654 1.00 87.50 89 GLN A O 1
ATOM 699 N N . ARG A 1 90 ? -0.076 8.205 -4.100 1.00 87.06 90 ARG A N 1
ATOM 700 C CA . ARG A 1 90 ? 1.130 7.387 -3.904 1.00 87.06 90 ARG A CA 1
ATOM 701 C C . ARG A 1 90 ? 2.421 8.073 -4.331 1.00 87.06 90 ARG A C 1
ATOM 703 O O . ARG A 1 90 ? 3.459 7.763 -3.754 1.00 87.06 90 ARG A O 1
ATOM 710 N N . SER A 1 91 ? 2.388 9.002 -5.288 1.00 85.50 91 SER A N 1
ATOM 711 C CA . SER A 1 91 ? 3.580 9.787 -5.636 1.00 85.50 91 SER A CA 1
ATOM 712 C C . SER A 1 91 ? 4.064 10.680 -4.492 1.00 85.50 91 SER A C 1
ATOM 714 O O . SER A 1 91 ? 5.229 11.061 -4.483 1.00 85.50 91 SER A O 1
ATOM 716 N N . ASN A 1 92 ? 3.202 10.979 -3.514 1.00 84.31 92 ASN A N 1
ATOM 717 C CA . ASN A 1 92 ? 3.559 11.772 -2.336 1.00 84.31 92 ASN A CA 1
ATOM 718 C C . ASN A 1 92 ? 4.148 10.916 -1.203 1.00 84.31 92 ASN A C 1
ATOM 720 O O . ASN A 1 92 ? 4.593 11.457 -0.191 1.00 84.31 92 ASN A O 1
ATOM 724 N N . TRP A 1 93 ? 4.150 9.585 -1.332 1.00 82.94 93 TRP A N 1
ATOM 725 C CA . TRP A 1 93 ? 4.714 8.695 -0.321 1.00 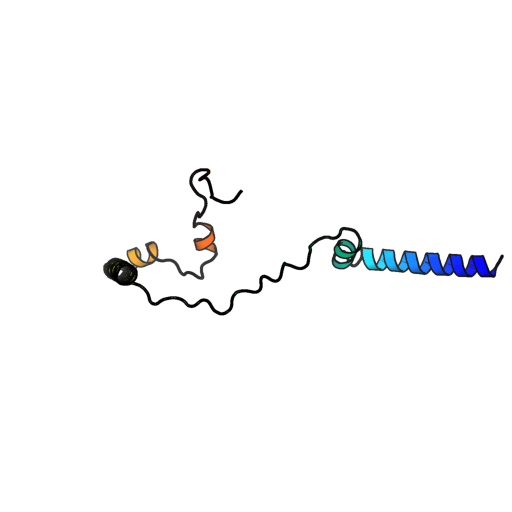82.94 93 TRP A CA 1
ATOM 726 C C . TRP A 1 93 ? 6.235 8.699 -0.461 1.00 82.94 93 TRP A C 1
ATOM 728 O O . TRP A 1 93 ? 6.800 7.951 -1.259 1.00 82.94 93 TRP A O 1
ATOM 738 N N . SER A 1 94 ? 6.904 9.568 0.301 1.00 76.62 94 SER A N 1
ATOM 739 C CA . SER A 1 94 ? 8.365 9.574 0.341 1.00 76.62 94 SER A CA 1
ATOM 740 C C . SER A 1 94 ? 8.862 8.218 0.841 1.00 76.62 94 SER A C 1
ATOM 742 O O . SER A 1 94 ? 8.632 7.838 1.987 1.00 76.62 94 SER A O 1
ATOM 744 N N . ASN A 1 95 ? 9.556 7.484 -0.027 1.00 70.50 95 ASN A N 1
ATOM 745 C CA . ASN A 1 95 ? 10.385 6.346 0.369 1.00 70.50 95 ASN A CA 1
ATOM 746 C C . ASN A 1 95 ? 11.857 6.750 0.534 1.00 70.50 95 ASN A C 1
ATOM 748 O O . ASN A 1 95 ? 12.717 5.883 0.726 1.00 70.50 95 ASN A O 1
ATOM 752 N N . PHE A 1 96 ? 12.156 8.042 0.375 1.00 68.94 96 PHE A N 1
ATOM 753 C CA . PHE A 1 96 ? 13.519 8.521 0.404 1.00 68.94 96 PHE A CA 1
ATOM 754 C C . PHE A 1 96 ? 13.929 8.662 1.868 1.00 68.94 96 PHE A C 1
ATOM 756 O O . PHE A 1 96 ? 13.256 9.377 2.613 1.00 68.94 96 PHE A O 1
ATOM 763 N N . PRO A 1 97 ? 14.984 7.964 2.316 1.00 68.75 97 PRO A N 1
ATOM 764 C CA . PRO A 1 97 ? 15.469 8.160 3.668 1.00 68.75 97 PRO A CA 1
ATOM 765 C C . PRO A 1 97 ? 15.899 9.621 3.837 1.00 68.75 97 PRO A C 1
ATOM 767 O O . PRO A 1 97 ? 16.484 10.207 2.928 1.00 68.75 97 PRO A O 1
ATOM 770 N N . GLU A 1 98 ? 15.651 10.193 5.014 1.00 74.75 98 GLU A N 1
ATOM 771 C CA . GLU A 1 98 ? 16.024 11.579 5.355 1.00 74.75 98 GLU A CA 1
ATOM 772 C C . GLU A 1 98 ? 17.551 11.818 5.360 1.00 74.75 98 GLU A C 1
ATOM 774 O O . GLU A 1 98 ? 18.022 12.927 5.595 1.00 74.75 98 GLU A O 1
ATOM 779 N N . GLY A 1 99 ? 18.345 10.787 5.061 1.00 74.25 99 GLY A N 1
ATOM 780 C CA . GLY A 1 99 ? 19.784 10.859 4.870 1.00 74.25 99 GLY A CA 1
ATOM 781 C C . GLY A 1 99 ? 20.338 9.611 4.184 1.00 74.25 99 GLY A C 1
ATOM 782 O O . GLY A 1 99 ? 19.642 8.614 3.973 1.00 74.25 99 GLY A O 1
ATOM 783 N N . MET A 1 100 ? 21.625 9.647 3.836 1.00 73.56 100 MET A N 1
ATOM 784 C CA . MET A 1 100 ? 22.327 8.470 3.323 1.00 73.56 100 MET A CA 1
ATOM 785 C C . MET A 1 100 ? 22.486 7.430 4.437 1.00 73.56 100 MET A C 1
ATOM 787 O O . MET A 1 100 ? 23.352 7.550 5.297 1.00 73.56 100 MET A O 1
ATOM 791 N N . VAL A 1 101 ? 21.659 6.386 4.408 1.00 76.06 101 VAL A N 1
ATOM 792 C CA . VAL A 1 101 ? 21.846 5.191 5.240 1.00 76.06 101 VAL A CA 1
ATOM 793 C C . VAL A 1 101 ? 22.808 4.244 4.511 1.00 76.06 101 VAL A C 1
ATOM 795 O O . VAL A 1 101 ? 22.536 3.919 3.350 1.00 76.06 101 VAL A O 1
ATOM 798 N N . PRO A 1 102 ? 23.907 3.780 5.141 1.00 75.44 102 PRO A N 1
ATOM 799 C CA . PRO A 1 102 ? 24.775 2.762 4.559 1.00 75.44 102 PRO A CA 1
ATOM 800 C C . PRO A 1 102 ? 23.961 1.505 4.241 1.00 75.44 102 PRO A C 1
ATOM 802 O O . PRO A 1 102 ? 23.335 0.915 5.121 1.00 75.44 102 PRO A O 1
ATOM 805 N N . ARG A 1 103 ? 23.942 1.101 2.971 1.00 77.12 103 ARG A N 1
ATOM 806 C CA . ARG A 1 103 ? 23.296 -0.139 2.528 1.00 77.12 103 ARG A CA 1
ATOM 807 C C . ARG A 1 103 ? 24.396 -1.180 2.369 1.00 77.12 103 ARG A C 1
ATOM 809 O O . ARG A 1 103 ? 25.382 -0.909 1.694 1.00 77.12 103 ARG A O 1
ATOM 816 N N . GLY A 1 104 ? 24.250 -2.339 3.013 1.00 62.25 104 GLY A N 1
ATOM 817 C CA . GLY A 1 104 ? 25.225 -3.432 2.948 1.00 62.25 104 GLY A CA 1
ATOM 818 C C . GLY A 1 104 ? 25.246 -4.079 1.565 1.00 62.25 104 GLY A C 1
ATOM 819 O O . GLY A 1 104 ? 24.623 -5.117 1.365 1.00 62.25 104 GLY A O 1
ATOM 820 N N . GLY A 1 105 ? 25.898 -3.427 0.605 1.00 65.50 105 GLY A N 1
ATOM 821 C CA . GLY A 1 105 ? 25.921 -3.863 -0.785 1.00 65.50 105 GLY A CA 1
ATOM 822 C C . GLY A 1 105 ? 26.524 -2.842 -1.745 1.00 65.50 105 GLY A C 1
ATOM 823 O O . GLY A 1 105 ? 25.871 -2.510 -2.729 1.00 65.50 105 GLY A O 1
ATOM 824 N N . VAL A 1 106 ? 27.731 -2.352 -1.443 1.00 49.91 106 VAL A N 1
ATOM 825 C CA . VAL A 1 106 ? 28.822 -2.136 -2.413 1.00 49.91 106 VAL A CA 1
ATOM 826 C C . VAL A 1 106 ? 30.135 -2.410 -1.691 1.00 49.91 106 VAL A C 1
ATOM 828 O O . VAL A 1 106 ? 30.256 -1.923 -0.544 1.00 49.91 106 VAL A O 1
#

Radius of gyration: 30.04 Å; chains: 1; bounding box: 52×32×84 Å